Protein AF-A0A498NYY4-F1 (afdb_monomer)

Radius of gyration: 27.21 Å; Cα contacts (8 Å, |Δi|>4): 142; chains: 1; bounding box: 49×80×59 Å

Foldseek 3Di:
DDDPVVVVVPDPPPPPPDDVCNDPVNVVVVVVVVCVVCVVVVVVVVCVVWQLDQDAQPPPRHTFFKAFPPPPPRGTHHQVRCCVVCVVPVPTQMFGQFLRTTDTDDDQWDWDQDPVGIDIDGDPLVSVPRSAPDDDDPDDDPHPPPPDD

Solvent-accessible surface area (backbone atoms only — not comparable to full-atom values): 9383 Å² total; per-residue (Å²): 132,85,55,72,68,59,62,61,67,69,52,80,85,72,71,73,84,78,48,74,77,72,36,70,67,48,47,50,50,53,52,51,53,52,45,61,72,46,42,64,58,51,51,51,52,51,46,67,70,58,54,69,74,84,49,48,8,73,87,79,62,46,72,31,54,35,39,25,86,77,40,75,91,64,32,37,19,22,63,69,56,40,52,66,68,30,70,87,46,77,83,58,68,40,23,27,61,45,80,73,34,74,38,71,59,75,75,54,56,49,75,46,82,53,97,92,44,73,47,79,40,73,48,74,69,66,73,68,64,58,59,58,87,76,80,92,67,93,74,88,78,92,69,76,83,81,87,83,129

pLDDT: mean 74.93, std 19.43, range [31.31, 96.94]

Nearest PDB structures (foldseek):
  4xm5-assembly1_A-2  TM=3.883E-01  e=5.286E+00  Nakaseomyces glabratus
  8ro1-assembly1_q  TM=4.377E-01  e=7.289E+00  Caenorhabditis elegans

Secondary structure (DSSP, 8-state):
---HHHHHHTS--------GGGSHHHHHHHHHHHHHHHHHHHHHHHHHHH----PBPTTT-SBP-EEETTS-S--EE-HHHHHHHHTT-TTS-EEEEETTEEEEPPPSEEEEEETTEEEEEE--SGGGTGGG-SSS----------S--

Structure (mmCIF, N/CA/C/O backbone):
data_AF-A0A498NYY4-F1
#
_entry.id   AF-A0A498NYY4-F1
#
loop_
_atom_site.group_PDB
_atom_site.id
_atom_site.type_symbol
_atom_site.label_atom_id
_atom_site.label_alt_id
_atom_site.label_comp_id
_atom_site.label_asym_id
_atom_site.label_entity_id
_atom_site.label_seq_id
_atom_site.pdbx_PDB_ins_code
_atom_site.Cartn_x
_atom_site.Cartn_y
_atom_site.Cartn_z
_atom_site.occupancy
_atom_site.B_iso_or_equiv
_atom_site.auth_seq_id
_atom_site.auth_comp_id
_atom_site.auth_asym_id
_atom_site.auth_atom_id
_atom_site.pdbx_PDB_model_num
ATOM 1 N N . MET A 1 1 ? 10.957 57.280 25.365 1.00 56.66 1 MET A N 1
ATOM 2 C CA . MET A 1 1 ? 11.142 55.838 25.110 1.00 56.66 1 MET A CA 1
ATOM 3 C C . MET A 1 1 ? 10.705 55.147 26.386 1.00 56.66 1 MET A C 1
ATOM 5 O O . MET A 1 1 ? 11.352 55.342 27.406 1.00 56.66 1 MET A O 1
ATOM 9 N N . GLU A 1 2 ? 9.533 54.525 26.373 1.00 62.97 2 GLU A N 1
ATOM 10 C CA . GLU A 1 2 ? 8.947 53.892 27.560 1.00 62.97 2 GLU A CA 1
ATOM 11 C C . GLU A 1 2 ? 9.796 52.672 27.943 1.00 62.97 2 GLU A C 1
ATOM 13 O O . GLU A 1 2 ? 10.236 51.929 27.058 1.00 62.97 2 GLU A O 1
ATOM 18 N N . ARG A 1 3 ? 10.137 52.507 29.229 1.00 75.88 3 ARG A N 1
ATOM 19 C CA . ARG A 1 3 ? 10.987 51.384 29.641 1.00 75.88 3 ARG A CA 1
ATOM 20 C C . ARG A 1 3 ? 10.140 50.120 29.621 1.00 75.88 3 ARG A C 1
ATOM 22 O O . ARG A 1 3 ? 9.005 50.114 30.080 1.00 75.88 3 ARG A O 1
ATOM 29 N N . LEU A 1 4 ? 10.721 49.027 29.131 1.00 71.50 4 LEU A N 1
ATOM 30 C CA . LEU A 1 4 ? 10.060 47.719 29.036 1.00 71.50 4 LEU A CA 1
ATOM 31 C C . LEU A 1 4 ? 9.440 47.260 30.375 1.00 71.50 4 LEU A C 1
ATOM 33 O O . LEU A 1 4 ? 8.444 46.545 30.389 1.00 71.50 4 LEU A O 1
ATOM 37 N N . SER A 1 5 ? 10.014 47.703 31.498 1.00 77.31 5 SER A N 1
ATOM 38 C CA . SER A 1 5 ? 9.508 47.479 32.856 1.00 77.31 5 SER A CA 1
ATOM 39 C C . SER A 1 5 ? 8.108 48.042 33.087 1.00 77.31 5 SER A C 1
ATOM 41 O O . SER A 1 5 ? 7.304 47.418 33.773 1.00 77.31 5 SER A O 1
ATOM 43 N N . ASP A 1 6 ? 7.813 49.197 32.502 1.00 78.69 6 ASP A N 1
ATOM 44 C CA . ASP A 1 6 ? 6.599 49.962 32.782 1.00 78.69 6 ASP A CA 1
ATOM 45 C C . ASP A 1 6 ? 5.412 49.351 32.019 1.00 78.69 6 ASP A C 1
ATOM 47 O O . ASP A 1 6 ? 4.307 49.232 32.548 1.00 78.69 6 ASP A O 1
ATOM 51 N N . ILE A 1 7 ? 5.684 48.819 30.822 1.00 72.19 7 ILE A N 1
ATOM 52 C CA . ILE A 1 7 ? 4.735 48.041 30.013 1.00 72.19 7 ILE A CA 1
ATOM 53 C C . ILE A 1 7 ? 4.348 46.745 30.737 1.00 72.19 7 ILE A C 1
ATOM 55 O O . ILE A 1 7 ? 3.165 46.413 30.822 1.00 72.19 7 ILE A O 1
ATOM 59 N N . LEU A 1 8 ? 5.325 46.033 31.307 1.00 71.69 8 LEU A N 1
ATOM 60 C CA . LEU A 1 8 ? 5.081 44.782 32.033 1.00 71.69 8 LEU A CA 1
ATOM 61 C C . LEU A 1 8 ? 4.307 45.003 33.341 1.00 71.69 8 LEU A C 1
ATOM 63 O O . LEU A 1 8 ? 3.491 44.163 33.707 1.00 71.69 8 LEU A O 1
ATOM 67 N N . ALA A 1 9 ? 4.518 46.136 34.017 1.00 73.31 9 ALA A N 1
ATOM 68 C CA . ALA A 1 9 ? 3.801 46.495 35.242 1.00 73.31 9 ALA A CA 1
ATOM 69 C C . ALA A 1 9 ? 2.341 46.924 34.995 1.00 73.31 9 ALA A C 1
ATOM 71 O O . ALA A 1 9 ? 1.509 46.806 35.893 1.00 73.31 9 ALA A O 1
ATOM 72 N N . SER A 1 10 ? 2.020 47.406 33.788 1.00 69.75 10 SER A N 1
ATOM 73 C CA . SER A 1 10 ? 0.661 47.819 33.404 1.00 69.75 10 SER A CA 1
ATOM 74 C C . SER A 1 10 ? -0.279 46.647 33.095 1.00 69.75 10 SER A C 1
ATOM 76 O O . SER A 1 10 ? -1.495 46.830 33.012 1.00 69.75 10 SER A O 1
ATOM 78 N N . TYR A 1 11 ? 0.271 45.441 32.917 1.00 69.06 11 TYR A N 1
ATOM 79 C CA . TYR A 1 11 ? -0.513 44.264 32.578 1.00 69.06 11 TYR A CA 1
ATOM 80 C C . TYR A 1 11 ? -1.211 43.738 33.839 1.00 69.06 11 TYR A C 1
ATOM 82 O O . TYR A 1 11 ? -0.529 43.324 34.781 1.00 69.06 11 TYR A O 1
ATOM 90 N N . PRO A 1 12 ? -2.555 43.726 33.904 1.00 64.38 12 PRO A N 1
ATOM 91 C CA . PRO A 1 12 ? -3.237 43.096 35.019 1.00 64.38 12 PRO A CA 1
ATOM 92 C C . PRO A 1 12 ? -2.827 41.623 35.051 1.00 64.38 12 PRO A C 1
ATOM 94 O O . PRO A 1 12 ? -3.017 40.893 34.076 1.00 64.38 12 PRO A O 1
ATOM 97 N N . SER A 1 13 ? -2.246 41.197 36.175 1.00 62.88 13 SER A N 1
ATOM 98 C CA . SER A 1 13 ? -1.958 39.792 36.463 1.00 62.88 13 SER A CA 1
ATOM 99 C C . SER A 1 13 ? -3.279 39.058 36.674 1.00 62.88 13 SER A C 1
ATOM 101 O O . SER A 1 13 ? -3.669 38.734 37.794 1.00 62.88 13 SER A O 1
ATOM 103 N N . VAL A 1 14 ? -4.003 38.826 35.584 1.00 62.47 14 VAL A N 1
ATOM 104 C CA . VAL A 1 14 ? -5.0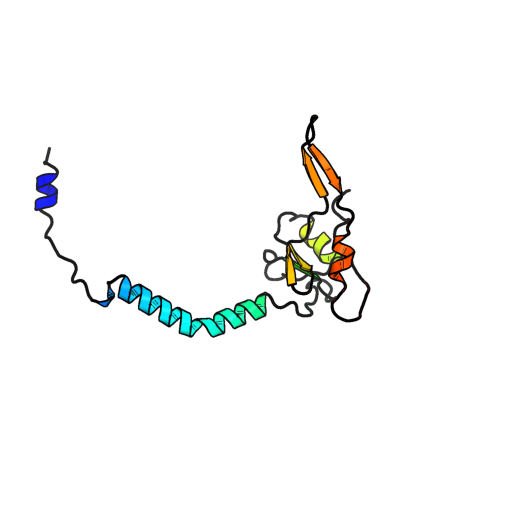73 37.843 35.545 1.00 62.47 14 VAL A CA 1
ATOM 105 C C . VAL A 1 14 ? -4.359 36.502 35.560 1.00 62.47 14 VAL A C 1
ATOM 107 O O . VAL A 1 14 ? -3.982 35.984 34.509 1.00 62.47 14 VAL A O 1
ATOM 110 N N . GLU A 1 15 ? -4.104 35.957 36.752 1.00 62.31 15 GLU A N 1
ATOM 111 C CA . GLU A 1 15 ? -3.775 34.540 36.834 1.00 62.31 15 GLU A CA 1
ATOM 112 C C . GLU A 1 15 ? -4.927 33.793 36.155 1.00 62.31 15 GLU A C 1
ATOM 114 O O . GLU A 1 15 ? -6.080 33.935 36.579 1.00 62.31 15 GLU A O 1
ATOM 119 N N . PRO A 1 16 ? -4.671 33.041 35.070 1.00 61.19 16 PRO A N 1
ATOM 120 C CA . PRO A 1 16 ? -5.721 32.254 34.455 1.00 61.19 16 PRO A CA 1
ATOM 121 C C . PRO A 1 16 ? -6.264 31.330 35.540 1.00 61.19 16 PRO A C 1
ATOM 123 O O . PRO A 1 16 ? -5.471 30.614 36.154 1.00 61.19 16 PRO A O 1
ATOM 126 N N . GLN A 1 17 ? -7.580 31.330 35.789 1.00 60.97 17 GLN A N 1
ATOM 127 C CA . GLN A 1 17 ? -8.209 30.329 36.653 1.00 60.97 17 GLN A CA 1
ATOM 128 C C . GLN A 1 17 ? -7.839 28.942 36.111 1.00 60.97 17 GLN A C 1
ATOM 130 O O . GLN A 1 17 ? -8.448 28.431 35.166 1.00 60.97 17 GLN A O 1
ATOM 135 N N . ARG A 1 18 ? -6.789 28.339 36.676 1.00 60.53 18 ARG A N 1
ATOM 136 C CA . ARG A 1 18 ? -6.311 27.013 36.301 1.00 60.53 18 ARG A CA 1
ATOM 137 C C . ARG A 1 18 ? -7.312 26.008 36.840 1.00 60.53 18 ARG A C 1
ATOM 139 O O . ARG A 1 18 ? -7.217 25.547 37.972 1.00 60.53 18 ARG A O 1
ATOM 146 N N . SER A 1 19 ? -8.304 25.693 36.017 1.00 61.91 19 SER A N 1
ATOM 147 C CA . SER A 1 19 ? -9.162 24.535 36.241 1.00 61.91 19 SER A CA 1
ATOM 148 C C . SER A 1 19 ? -8.282 23.285 36.318 1.00 61.91 19 SER A C 1
ATOM 150 O O . SER A 1 19 ? -7.333 23.160 35.551 1.00 61.91 19 SER A O 1
ATOM 152 N N . SER A 1 20 ? -8.598 22.315 37.177 1.00 61.66 20 SER A N 1
ATOM 153 C CA . SER A 1 20 ? -7.873 21.028 37.216 1.00 61.66 20 SER A CA 1
ATOM 154 C C . SER A 1 20 ? -7.844 20.319 35.850 1.00 61.66 20 SER A C 1
ATOM 156 O O . SER A 1 20 ? -6.934 19.541 35.574 1.00 61.66 20 SER A O 1
ATOM 158 N N . ALA A 1 21 ? -8.792 20.660 34.969 1.00 61.28 21 ALA A N 1
ATOM 159 C CA . ALA A 1 21 ? -8.870 20.227 33.580 1.00 61.28 21 ALA A CA 1
ATOM 160 C C . ALA A 1 21 ? -7.766 20.776 32.645 1.00 61.28 21 ALA A C 1
ATOM 162 O O . ALA A 1 21 ? -7.580 20.240 31.553 1.00 61.28 21 ALA A O 1
ATOM 163 N N . SER A 1 22 ? -7.041 21.830 33.040 1.00 69.19 22 SER A N 1
ATOM 164 C CA . SER A 1 22 ? -5.906 22.388 32.289 1.00 69.19 22 SER A CA 1
ATOM 165 C C . SER A 1 22 ? -4.551 21.867 32.769 1.00 69.19 22 SER A C 1
ATOM 167 O O . SER A 1 22 ? -3.513 22.295 32.261 1.00 69.19 22 SER A O 1
ATOM 169 N N . SER A 1 23 ? -4.532 20.935 33.729 1.00 84.00 23 SER A N 1
ATOM 170 C CA . SER A 1 23 ? -3.287 20.287 34.122 1.00 84.00 23 SER A CA 1
ATOM 171 C C . SER A 1 23 ? -2.839 19.300 33.039 1.00 84.00 23 SER A C 1
ATOM 173 O O . SER A 1 23 ? -3.633 18.547 32.469 1.00 84.00 23 SER A O 1
ATOM 175 N N . TRP A 1 24 ? -1.535 19.283 32.770 1.00 84.38 24 TRP A N 1
ATOM 176 C CA . TRP A 1 24 ? -0.928 18.352 31.819 1.00 84.38 24 TRP A CA 1
ATOM 177 C C . TRP A 1 24 ? -1.186 16.885 32.193 1.00 84.38 24 TRP A C 1
ATOM 179 O O . TRP A 1 24 ? -1.425 16.050 31.322 1.00 84.38 24 TRP A O 1
ATOM 189 N N . SER A 1 25 ? -1.197 16.569 33.493 1.00 87.94 25 SER A N 1
ATOM 190 C CA . SER A 1 25 ? -1.493 15.221 33.984 1.00 87.94 25 SER A CA 1
ATOM 191 C C . SER A 1 25 ? -2.939 14.813 33.706 1.00 87.94 25 SER A C 1
ATOM 193 O O . SER A 1 25 ? -3.181 13.690 33.268 1.00 87.94 25 SER A O 1
ATOM 195 N N . PHE A 1 26 ? -3.898 15.728 33.875 1.00 87.62 26 PHE A N 1
ATOM 196 C CA . PHE A 1 26 ? -5.296 15.476 33.534 1.00 87.62 26 PHE A CA 1
ATOM 197 C C . PHE A 1 26 ? -5.484 15.269 32.026 1.00 87.62 26 PHE A C 1
ATOM 199 O O . PHE A 1 26 ? -6.196 14.357 31.605 1.00 87.62 26 PHE A O 1
ATOM 206 N N . GLN A 1 27 ? -4.811 16.073 31.197 1.00 89.00 27 GLN A N 1
ATOM 207 C CA . GLN A 1 27 ? -4.850 15.924 29.740 1.00 89.00 27 GLN A CA 1
ATOM 208 C C . GLN A 1 27 ? -4.244 14.594 29.275 1.00 89.00 27 GLN A C 1
ATOM 210 O O . GLN A 1 27 ? -4.851 13.918 28.444 1.00 89.00 27 GLN A O 1
ATOM 215 N N . GLN A 1 28 ? -3.101 14.183 29.835 1.00 92.75 28 GLN A N 1
ATOM 216 C CA . GLN A 1 28 ? -2.498 12.877 29.553 1.00 92.75 28 GLN A CA 1
ATOM 217 C C . GLN A 1 28 ? -3.415 11.721 29.951 1.00 92.75 28 GLN A C 1
ATOM 219 O O . GLN A 1 28 ? -3.599 10.794 29.164 1.00 92.75 28 GLN A O 1
ATOM 224 N N . GLN A 1 29 ? -4.023 11.785 31.139 1.00 92.81 29 GLN A N 1
ATOM 225 C CA . GLN A 1 29 ? -4.948 10.752 31.598 1.00 92.81 29 GLN A CA 1
ATOM 226 C C . GLN A 1 29 ? -6.143 10.633 30.644 1.00 92.81 29 GLN A C 1
ATOM 228 O O . GLN A 1 29 ? -6.436 9.550 30.144 1.00 92.81 29 GLN A O 1
ATOM 233 N N . LYS A 1 30 ? -6.759 11.766 30.289 1.00 93.81 30 LYS A N 1
ATOM 234 C CA . LYS A 1 30 ? -7.877 11.808 29.340 1.00 93.81 30 LYS A CA 1
ATOM 235 C C . LYS A 1 30 ? -7.484 11.301 27.949 1.00 93.81 30 LYS A C 1
ATOM 237 O O . LYS A 1 30 ? -8.274 10.615 27.307 1.00 93.81 30 LYS A O 1
ATOM 242 N N . ALA A 1 31 ? -6.285 11.626 27.468 1.00 92.31 31 ALA A N 1
ATOM 243 C CA . ALA A 1 31 ? -5.775 11.110 26.200 1.00 92.31 31 ALA A CA 1
ATOM 244 C C . ALA A 1 31 ? -5.562 9.587 26.253 1.00 92.31 31 ALA A C 1
ATOM 246 O O . ALA A 1 31 ? -5.955 8.888 25.322 1.00 92.31 31 ALA A O 1
ATOM 247 N N . SER A 1 32 ? -5.010 9.074 27.357 1.00 95.06 32 SER A N 1
ATOM 248 C CA . SER A 1 32 ? -4.820 7.640 27.594 1.00 95.06 32 SER A CA 1
ATOM 249 C C . SER A 1 32 ? -6.149 6.888 27.615 1.00 95.06 32 SER A C 1
ATOM 251 O O . SER A 1 32 ? -6.286 5.862 26.951 1.00 95.06 32 SER A O 1
ATOM 253 N N . ASP A 1 33 ? -7.155 7.416 28.311 1.00 96.81 33 ASP A N 1
ATOM 254 C CA . ASP A 1 33 ? -8.464 6.768 28.411 1.00 96.81 33 ASP A CA 1
ATOM 255 C C . ASP A 1 33 ? -9.196 6.764 27.064 1.00 96.81 33 ASP A C 1
ATOM 257 O O . ASP A 1 33 ? -9.646 5.709 26.617 1.00 96.81 33 ASP A O 1
ATOM 261 N N . ARG A 1 34 ? -9.172 7.883 26.327 1.00 96.00 34 ARG A N 1
ATOM 262 C CA . ARG A 1 34 ? -9.692 7.933 24.948 1.00 96.00 34 ARG A CA 1
ATOM 263 C C . ARG A 1 34 ? -8.965 6.974 24.009 1.00 96.00 34 ARG A C 1
ATOM 265 O O . ARG A 1 34 ? -9.592 6.359 23.150 1.00 96.00 34 ARG A O 1
ATOM 272 N N . TRP A 1 35 ? -7.645 6.846 24.147 1.00 95.19 35 TRP A N 1
ATOM 273 C CA . TRP A 1 35 ? -6.882 5.885 23.359 1.00 95.19 35 TRP A CA 1
ATOM 274 C C . TRP A 1 35 ? -7.296 4.451 23.692 1.00 95.19 35 TRP A C 1
ATOM 276 O O . TRP A 1 35 ? -7.522 3.678 22.769 1.00 95.19 35 TRP A O 1
ATOM 286 N N . LYS A 1 36 ? -7.467 4.093 24.973 1.00 96.69 36 LYS A N 1
ATOM 287 C CA . LYS A 1 36 ? -7.938 2.755 25.380 1.00 96.69 36 LYS A CA 1
ATOM 288 C C . LYS A 1 36 ? -9.315 2.434 24.801 1.00 96.69 36 LYS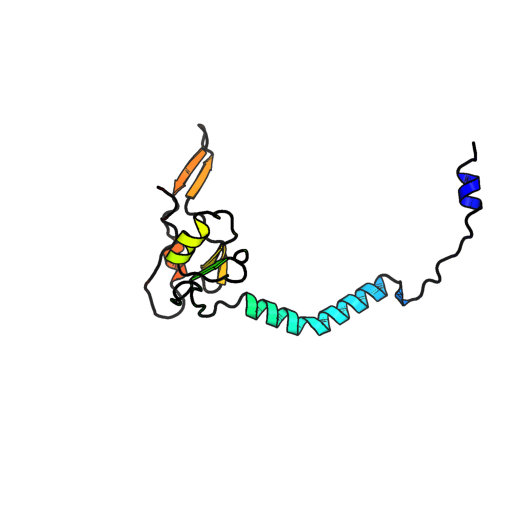 A C 1
ATOM 290 O O . LYS A 1 36 ? -9.495 1.336 24.280 1.00 96.69 36 LYS A O 1
ATOM 295 N N . GLU A 1 37 ? -10.249 3.382 24.859 1.00 96.94 37 GLU A N 1
ATOM 296 C CA . GLU A 1 37 ? -11.595 3.243 24.287 1.00 96.94 37 GLU A CA 1
ATOM 297 C C . GLU A 1 37 ? -11.539 3.001 22.773 1.00 96.94 37 GLU A C 1
ATOM 299 O O . GLU A 1 37 ? -12.171 2.077 22.259 1.00 96.94 37 GLU A O 1
ATOM 304 N N . ALA A 1 38 ? -10.730 3.785 22.056 1.00 96.38 38 ALA A N 1
ATOM 305 C CA . ALA A 1 38 ? -10.632 3.706 20.603 1.00 96.38 38 ALA A CA 1
ATOM 306 C C . ALA A 1 38 ? -9.691 2.594 20.102 1.00 96.38 38 ALA A C 1
ATOM 308 O O . ALA A 1 38 ? -9.720 2.257 18.915 1.00 96.38 38 ALA A O 1
ATOM 309 N N . ARG A 1 39 ? -8.852 2.018 20.976 1.00 95.62 39 ARG A N 1
ATOM 310 C CA . ARG A 1 39 ? -7.771 1.084 20.619 1.00 95.62 39 ARG A CA 1
ATOM 311 C C . ARG A 1 39 ? -8.272 -0.101 19.812 1.00 95.62 39 ARG A C 1
ATOM 313 O O . ARG A 1 39 ? -7.640 -0.482 18.832 1.00 95.62 39 ARG A O 1
ATOM 320 N N . ARG A 1 40 ? -9.397 -0.688 20.226 1.00 95.62 40 ARG A N 1
ATOM 321 C CA . ARG A 1 40 ? -9.984 -1.854 19.554 1.00 95.62 40 ARG A CA 1
ATOM 322 C C . ARG A 1 40 ? -10.316 -1.537 18.101 1.00 95.62 40 ARG A C 1
ATOM 324 O O . ARG A 1 40 ? -10.011 -2.331 17.219 1.00 95.62 40 ARG A O 1
ATOM 331 N N . ASP A 1 41 ? -10.946 -0.395 17.862 1.00 96.19 41 ASP A N 1
ATOM 332 C CA . ASP A 1 41 ? -11.415 -0.034 16.529 1.00 96.19 41 ASP A CA 1
ATOM 333 C C . ASP 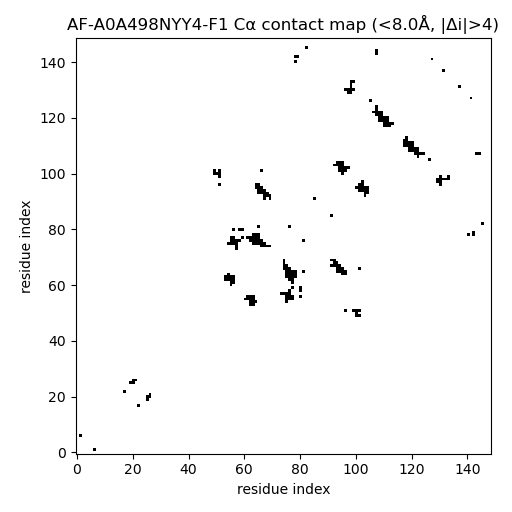A 1 41 ? -10.245 0.427 15.650 1.00 96.19 41 ASP A C 1
ATOM 335 O O . ASP A 1 41 ? -10.167 0.018 14.497 1.00 96.19 41 ASP A O 1
ATOM 339 N N . HIS A 1 42 ? -9.253 1.124 16.219 1.00 94.38 42 HIS A N 1
ATOM 340 C CA . HIS A 1 42 ? -7.987 1.401 15.527 1.00 94.38 42 HIS A CA 1
ATOM 341 C C . HIS A 1 42 ? -7.281 0.113 15.100 1.00 94.38 42 HIS A C 1
ATOM 343 O O . HIS A 1 42 ? -6.853 0.005 13.956 1.00 94.38 42 HIS A O 1
ATOM 349 N N . LEU A 1 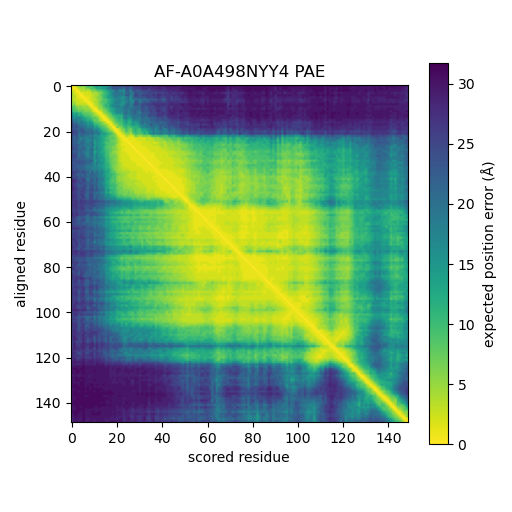43 ? -7.194 -0.881 15.989 1.00 93.19 43 LEU A N 1
ATOM 350 C CA . LEU A 1 43 ? -6.576 -2.164 15.668 1.00 93.19 43 LEU A CA 1
ATOM 351 C C . LEU A 1 43 ? -7.336 -2.893 14.555 1.00 93.19 43 LEU A C 1
ATOM 353 O O . LEU A 1 43 ? -6.711 -3.421 13.644 1.00 93.19 43 LEU A O 1
ATOM 357 N N . LYS A 1 44 ? -8.673 -2.888 14.590 1.00 90.38 44 LYS A N 1
ATOM 358 C CA . LYS A 1 44 ? -9.492 -3.461 13.512 1.00 90.38 44 LYS A CA 1
ATOM 359 C C . LYS A 1 44 ? -9.245 -2.766 12.176 1.00 90.38 44 LYS A C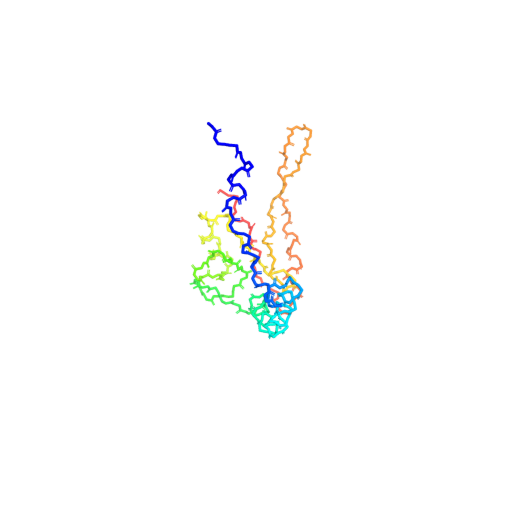 1
ATOM 361 O O . LYS A 1 44 ? -9.091 -3.457 11.178 1.00 90.38 44 LYS A O 1
ATOM 366 N N . CYS A 1 45 ? -9.184 -1.435 12.157 1.00 88.94 45 CYS A N 1
ATOM 367 C CA . CYS A 1 45 ? -8.894 -0.677 10.942 1.00 88.94 45 CYS A CA 1
ATOM 368 C C . CYS A 1 45 ? -7.484 -0.964 10.415 1.00 88.94 45 CYS A C 1
ATOM 370 O O . CYS A 1 45 ? -7.320 -1.160 9.217 1.00 88.94 45 CYS A O 1
ATOM 372 N N . LEU A 1 46 ? -6.484 -1.039 11.300 1.00 87.25 46 LEU A N 1
ATOM 373 C CA . LEU A 1 46 ? -5.114 -1.401 10.927 1.00 87.25 46 LEU A CA 1
ATOM 374 C C . LEU A 1 46 ? -5.056 -2.807 10.328 1.00 87.25 46 LEU A C 1
ATOM 376 O O . LEU A 1 46 ? -4.485 -2.984 9.262 1.00 87.25 46 LEU A O 1
ATOM 380 N N . ILE A 1 47 ? -5.701 -3.790 10.962 1.00 84.94 47 ILE A N 1
ATOM 381 C CA . ILE A 1 47 ? -5.770 -5.153 10.424 1.00 84.94 47 ILE A CA 1
ATOM 382 C C . ILE A 1 47 ? -6.499 -5.159 9.081 1.00 84.94 47 ILE A C 1
ATOM 384 O O . ILE A 1 47 ? -6.007 -5.763 8.144 1.00 84.94 47 ILE A O 1
ATOM 388 N N . ALA A 1 48 ? -7.644 -4.487 8.951 1.00 81.88 48 ALA A N 1
ATOM 389 C CA . ALA A 1 48 ? -8.389 -4.450 7.693 1.00 81.88 48 ALA A CA 1
ATOM 390 C C . ALA A 1 48 ? -7.589 -3.802 6.553 1.00 81.88 48 ALA A C 1
ATOM 392 O O . ALA A 1 48 ? -7.721 -4.222 5.407 1.00 81.88 48 ALA A O 1
ATOM 393 N N . LYS A 1 49 ? -6.760 -2.802 6.872 1.00 79.19 49 LYS A N 1
ATOM 394 C CA . LYS A 1 49 ? -5.873 -2.144 5.913 1.00 79.19 49 LYS A CA 1
ATOM 395 C C . LYS A 1 49 ? -4.691 -3.034 5.519 1.00 79.19 49 LYS A C 1
ATOM 397 O O . LYS A 1 49 ? -4.382 -3.125 4.338 1.00 79.19 49 LYS A O 1
ATOM 402 N N . GLU A 1 50 ? -4.031 -3.665 6.490 1.00 81.06 50 GLU A N 1
ATOM 403 C CA . GLU A 1 50 ? -2.788 -4.419 6.265 1.00 81.06 50 GLU A CA 1
ATOM 404 C C . GLU A 1 50 ? -2.993 -5.909 5.967 1.00 81.06 50 GLU A C 1
ATOM 406 O O . GLU A 1 50 ? -2.058 -6.586 5.547 1.00 81.06 50 GLU A O 1
ATOM 411 N N . ALA A 1 51 ? -4.198 -6.445 6.165 1.00 79.00 51 ALA A N 1
ATOM 412 C CA . ALA A 1 51 ? -4.485 -7.841 5.879 1.00 79.00 51 ALA A CA 1
ATOM 413 C C . ALA A 1 51 ? -4.340 -8.125 4.381 1.00 79.00 51 ALA A C 1
ATOM 415 O O . ALA A 1 51 ? -5.086 -7.607 3.545 1.00 79.00 51 ALA A O 1
ATOM 416 N N . VAL A 1 52 ? -3.416 -9.025 4.055 1.00 73.94 52 VAL A N 1
ATOM 417 C CA . VAL A 1 52 ? -3.264 -9.570 2.710 1.00 73.94 52 VAL A CA 1
ATOM 418 C C . VAL A 1 52 ? -4.425 -10.528 2.443 1.00 73.94 52 VAL A C 1
ATOM 420 O O . VAL A 1 52 ? -4.397 -11.706 2.793 1.00 73.94 52 VAL A O 1
ATOM 423 N N . GLY A 1 53 ? -5.505 -9.989 1.881 1.00 79.25 53 GLY A N 1
ATOM 424 C CA . GLY A 1 53 ? -6.648 -10.772 1.425 1.00 79.25 53 GLY A CA 1
ATOM 425 C C . GLY A 1 53 ? -6.398 -11.429 0.065 1.00 79.25 53 GLY A C 1
ATOM 426 O O . GLY A 1 53 ? -5.291 -11.823 -0.301 1.00 79.25 53 GLY A O 1
ATOM 427 N N . HIS A 1 54 ? -7.455 -11.510 -0.737 1.00 81.44 54 HIS A N 1
ATOM 428 C CA . HIS A 1 54 ? -7.368 -11.874 -2.152 1.00 81.44 54 HIS A CA 1
ATOM 429 C C . HIS A 1 54 ? -7.898 -10.719 -3.002 1.00 81.44 54 HIS A C 1
ATOM 431 O O . HIS A 1 54 ? -8.963 -10.855 -3.609 1.00 81.44 54 HIS A O 1
ATOM 437 N N . PRO A 1 55 ? -7.222 -9.553 -2.980 1.00 86.31 55 PRO A N 1
ATOM 438 C CA . PRO A 1 55 ? -7.685 -8.404 -3.734 1.00 86.31 55 PRO A CA 1
ATOM 439 C C . PRO A 1 55 ? -7.700 -8.736 -5.226 1.00 86.31 55 PRO A C 1
ATOM 441 O O . PRO A 1 55 ? -6.856 -9.483 -5.727 1.00 86.31 55 PRO A O 1
ATOM 444 N N . LEU A 1 56 ? -8.669 -8.167 -5.933 1.00 90.62 56 LEU A N 1
ATOM 445 C CA . LEU A 1 56 ? -8.706 -8.194 -7.386 1.00 90.62 56 LEU A CA 1
ATOM 446 C C . LEU A 1 56 ? -8.071 -6.913 -7.916 1.00 90.62 56 LEU A C 1
ATOM 448 O O . LEU A 1 56 ? -8.146 -5.852 -7.295 1.00 90.62 56 LEU A O 1
ATOM 452 N N . CYS A 1 57 ? -7.434 -7.022 -9.070 1.00 92.69 57 CYS A N 1
ATOM 453 C CA . CYS A 1 57 ? -6.911 -5.897 -9.804 1.00 92.69 57 CYS A CA 1
ATOM 454 C C . CYS A 1 57 ? -8.071 -5.005 -10.217 1.00 92.69 57 CYS A C 1
ATOM 456 O O . CYS A 1 57 ? -9.035 -5.473 -10.819 1.00 92.69 57 CYS A O 1
ATOM 458 N N . TRP A 1 58 ? -7.946 -3.709 -9.959 1.00 93.56 58 TRP A N 1
ATOM 459 C CA . TRP A 1 58 ? -8.996 -2.766 -10.316 1.00 93.56 58 TRP A CA 1
ATOM 460 C C . TRP A 1 58 ? -9.245 -2.659 -11.831 1.00 93.56 58 TRP A C 1
ATOM 462 O O . TRP A 1 58 ? -10.343 -2.329 -12.261 1.00 93.56 58 TRP A O 1
ATOM 472 N N . LEU A 1 59 ? -8.230 -2.928 -12.657 1.00 93.69 59 LEU A N 1
ATOM 473 C CA . LEU A 1 59 ? -8.323 -2.744 -14.108 1.00 93.69 59 LEU A CA 1
ATOM 474 C C . LEU A 1 59 ? -8.821 -3.990 -14.847 1.00 93.69 59 LEU A C 1
ATOM 476 O O . LEU A 1 59 ? -9.629 -3.865 -15.763 1.00 93.69 59 LEU A O 1
ATOM 480 N N . CYS A 1 60 ? -8.330 -5.178 -14.482 1.00 94.62 60 CYS A N 1
ATOM 481 C CA . CYS A 1 60 ? -8.649 -6.422 -15.192 1.00 94.62 60 CYS A CA 1
ATOM 482 C C . CYS A 1 60 ? -9.414 -7.452 -14.352 1.00 94.62 60 CYS A C 1
ATOM 484 O O . CYS A 1 60 ? -9.801 -8.484 -14.886 1.00 94.62 60 CYS A O 1
ATOM 486 N N . HIS A 1 61 ? -9.629 -7.191 -13.060 1.00 94.50 61 HIS A N 1
ATOM 487 C CA . HIS A 1 61 ? -10.281 -8.091 -12.101 1.00 94.50 61 HIS A CA 1
ATOM 488 C C . HIS A 1 61 ? -9.602 -9.452 -11.872 1.00 94.50 61 HIS A C 1
ATOM 490 O O . HIS A 1 61 ? -10.134 -10.272 -11.129 1.00 94.50 61 HIS A O 1
ATOM 496 N N . GLU A 1 62 ? -8.407 -9.676 -12.420 1.00 91.31 62 GLU A N 1
ATOM 497 C CA . GLU A 1 62 ? -7.540 -10.793 -12.030 1.00 91.31 62 GLU A CA 1
ATOM 498 C C . GLU A 1 62 ? -6.951 -10.580 -10.633 1.00 91.31 62 GLU A C 1
ATOM 500 O O . GLU A 1 62 ? -7.008 -9.483 -10.086 1.00 91.31 62 GLU A O 1
ATOM 505 N N . ARG A 1 63 ? -6.343 -11.608 -10.035 1.00 86.62 63 ARG A N 1
ATOM 506 C CA . ARG A 1 63 ? -5.711 -11.488 -8.709 1.00 86.62 63 ARG A CA 1
ATOM 507 C C . ARG A 1 63 ? -4.682 -10.345 -8.673 1.00 86.62 63 ARG A C 1
ATOM 509 O O . ARG A 1 63 ? -3.744 -10.313 -9.470 1.00 86.62 63 ARG A O 1
ATOM 516 N N . ALA A 1 64 ? -4.835 -9.432 -7.716 1.00 88.88 64 ALA A N 1
ATOM 517 C CA . ALA A 1 64 ? -3.862 -8.384 -7.442 1.00 88.88 64 ALA A CA 1
ATOM 518 C C . ALA A 1 64 ? -2.756 -8.891 -6.512 1.00 88.88 64 ALA A C 1
ATOM 520 O O . ALA A 1 64 ? -3.002 -9.651 -5.575 1.00 88.88 64 ALA A O 1
ATOM 521 N N . VAL A 1 65 ? -1.539 -8.436 -6.788 1.00 86.31 65 VAL A N 1
ATOM 522 C CA . VAL A 1 65 ? -0.325 -8.761 -6.021 1.00 86.31 65 VAL A CA 1
ATOM 523 C C . VAL A 1 65 ? 0.498 -7.515 -5.683 1.00 86.31 65 VAL A C 1
ATOM 525 O O . VAL A 1 65 ? 1.431 -7.608 -4.891 1.00 86.31 65 VAL A O 1
ATOM 528 N N . ILE A 1 66 ? 0.129 -6.360 -6.251 1.00 89.38 66 ILE A N 1
ATOM 529 C CA . ILE A 1 66 ? 0.692 -5.046 -5.944 1.00 89.38 66 ILE A CA 1
ATOM 530 C C . ILE A 1 66 ? -0.392 -4.172 -5.311 1.00 89.38 66 ILE A C 1
ATOM 532 O O . ILE A 1 66 ? -1.515 -4.102 -5.820 1.00 89.38 66 ILE A O 1
ATOM 536 N N . ARG A 1 67 ? -0.033 -3.479 -4.232 1.00 91.50 67 ARG A N 1
ATOM 537 C CA . ARG A 1 67 ? -0.798 -2.392 -3.619 1.00 91.50 67 ARG A CA 1
ATOM 538 C C . ARG A 1 67 ? -0.018 -1.090 -3.781 1.00 91.50 67 ARG A C 1
ATOM 540 O O . ARG A 1 67 ? 1.187 -1.060 -3.570 1.00 91.50 67 ARG A O 1
ATOM 547 N N . CYS A 1 68 ? -0.684 -0.005 -4.144 1.00 92.00 68 CYS A N 1
ATOM 548 C CA . CYS A 1 68 ? -0.099 1.327 -4.205 1.00 92.00 68 CYS A CA 1
ATOM 549 C C . CYS A 1 68 ? -1.004 2.303 -3.456 1.00 92.00 68 CYS A C 1
ATOM 551 O O . CYS A 1 68 ? -2.038 2.718 -3.976 1.00 92.00 68 CYS A O 1
ATOM 553 N N . THR A 1 69 ? -0.589 2.704 -2.255 1.00 88.50 69 THR A N 1
ATOM 554 C CA . THR A 1 69 ? -1.391 3.556 -1.352 1.00 88.50 69 THR A CA 1
ATOM 555 C C . THR A 1 69 ? -1.557 5.000 -1.843 1.00 88.50 69 THR A C 1
ATOM 557 O O . THR A 1 69 ? -2.364 5.755 -1.305 1.00 88.50 69 THR A O 1
ATOM 560 N N . GLU A 1 70 ? -0.819 5.385 -2.886 1.00 92.69 70 GLU A N 1
ATOM 561 C CA . GLU A 1 70 ? -0.928 6.689 -3.553 1.00 92.69 70 GLU A CA 1
ATOM 562 C C . GLU A 1 70 ? -1.859 6.664 -4.774 1.00 92.69 70 GLU A C 1
ATOM 564 O O . GLU A 1 70 ? -2.276 7.713 -5.269 1.00 92.69 70 GLU A O 1
ATOM 569 N N . CYS A 1 71 ? -2.223 5.474 -5.262 1.00 91.06 71 CYS A N 1
ATOM 570 C CA . CYS A 1 71 ? -3.185 5.321 -6.346 1.00 91.06 71 CYS A CA 1
ATOM 571 C C . CYS A 1 71 ? -4.585 5.242 -5.743 1.00 91.06 71 CYS A C 1
ATOM 573 O O . CYS A 1 71 ? -5.118 4.167 -5.521 1.00 91.06 71 CYS A O 1
ATOM 575 N N . LEU A 1 72 ? -5.167 6.402 -5.444 1.00 89.00 72 LEU A N 1
ATOM 576 C CA . LEU A 1 72 ? -6.518 6.493 -4.898 1.00 89.00 72 LEU A CA 1
ATOM 577 C C . LEU A 1 72 ? -7.554 6.802 -5.991 1.00 89.00 72 LEU A C 1
ATOM 579 O O . LEU A 1 72 ? -7.283 7.663 -6.834 1.00 89.00 72 LEU A O 1
ATOM 583 N N . PRO A 1 73 ? -8.760 6.199 -5.928 1.00 86.69 73 PRO A N 1
ATOM 584 C CA . PRO A 1 73 ? -9.179 5.125 -5.010 1.00 86.69 73 PRO A CA 1
ATOM 585 C C . PRO A 1 73 ? -8.702 3.715 -5.426 1.00 86.69 73 PRO A C 1
ATOM 587 O O . PRO A 1 73 ? -8.942 2.746 -4.708 1.00 86.69 73 PRO A O 1
ATOM 590 N N . GLU A 1 74 ? -8.060 3.579 -6.588 1.00 87.00 74 GLU A N 1
ATOM 591 C CA . GLU A 1 74 ? -7.650 2.296 -7.171 1.00 87.00 74 GLU A CA 1
ATOM 592 C C . GLU A 1 74 ? -6.301 1.778 -6.653 1.00 87.00 74 GLU A C 1
ATOM 594 O O . GLU A 1 74 ? -5.282 1.885 -7.332 1.00 87.00 74 GLU A O 1
ATOM 599 N N . GLU A 1 75 ? -6.279 1.182 -5.464 1.00 90.50 75 GLU A N 1
ATOM 600 C CA . GLU A 1 75 ? -5.004 0.841 -4.814 1.00 90.50 75 GLU A CA 1
ATOM 601 C C . GLU A 1 75 ? -4.397 -0.505 -5.258 1.00 90.50 75 GLU A C 1
ATOM 603 O O . GLU A 1 75 ? -3.205 -0.721 -5.057 1.00 90.50 75 GLU A O 1
ATOM 608 N N . CYS A 1 76 ? -5.170 -1.424 -5.854 1.00 91.88 76 CYS A N 1
ATOM 609 C CA . CYS A 1 76 ? -4.752 -2.818 -6.080 1.00 91.88 76 CYS A CA 1
ATOM 610 C C . CYS A 1 76 ? -4.594 -3.183 -7.566 1.00 91.88 76 CYS A C 1
ATOM 612 O O . CYS A 1 76 ? -5.530 -3.052 -8.364 1.00 91.88 76 CYS A O 1
ATOM 614 N N . PHE A 1 77 ? -3.439 -3.751 -7.927 1.00 90.81 77 PHE A N 1
ATOM 615 C CA . PHE A 1 77 ? -3.094 -4.108 -9.304 1.00 90.81 77 PHE A CA 1
ATOM 616 C C . PHE A 1 77 ? -2.504 -5.519 -9.429 1.00 90.81 77 PHE A C 1
ATOM 618 O O . PHE A 1 77 ? -1.789 -6.011 -8.550 1.00 90.81 77 PHE A O 1
ATOM 625 N N . CYS A 1 78 ? -2.785 -6.181 -10.554 1.00 88.75 78 CYS A N 1
ATOM 626 C CA . CYS A 1 78 ? -1.950 -7.284 -11.018 1.00 88.75 78 CYS A CA 1
ATOM 627 C C . CYS A 1 78 ? -0.637 -6.719 -11.587 1.00 88.75 78 CYS A C 1
ATOM 629 O O . CYS A 1 78 ? -0.511 -5.514 -11.807 1.00 88.75 78 CYS A O 1
ATOM 631 N N . GLY A 1 79 ? 0.333 -7.586 -11.867 1.00 84.06 79 GLY A N 1
ATOM 632 C CA . GLY A 1 79 ? 1.649 -7.161 -12.340 1.00 84.06 79 GLY A CA 1
ATOM 633 C C . GLY A 1 79 ? 1.674 -6.352 -13.627 1.00 84.06 79 GLY A C 1
ATOM 634 O O . GLY A 1 79 ? 2.367 -5.344 -13.715 1.00 84.06 79 GLY A O 1
ATOM 635 N N . GLU A 1 80 ? 0.905 -6.768 -14.627 1.00 86.81 80 GLU A N 1
ATOM 636 C CA . GLU A 1 80 ? 0.874 -6.077 -15.920 1.00 86.81 80 GLU A CA 1
ATOM 637 C C . GLU A 1 80 ? 0.198 -4.707 -15.802 1.00 86.81 80 GLU A C 1
ATOM 639 O O . GLU A 1 80 ? 0.689 -3.695 -16.314 1.00 86.81 80 GLU A O 1
ATOM 644 N N . CYS A 1 81 ? -0.915 -4.662 -15.068 1.00 91.00 81 CYS A N 1
ATOM 645 C CA . CYS A 1 81 ? -1.642 -3.434 -14.792 1.00 91.00 81 CYS A CA 1
ATOM 646 C C . CYS A 1 81 ? -0.823 -2.454 -13.942 1.00 91.00 81 CYS A C 1
ATOM 648 O O . CYS A 1 81 ? -0.890 -1.254 -14.206 1.00 91.00 81 CYS A O 1
ATOM 650 N N . ASP A 1 82 ? -0.026 -2.943 -12.984 1.00 90.00 82 ASP A N 1
ATOM 651 C CA . ASP A 1 82 ? 0.910 -2.129 -12.201 1.00 90.00 82 ASP A CA 1
ATOM 652 C C . ASP A 1 82 ? 1.908 -1.402 -13.107 1.00 90.00 82 ASP A C 1
ATOM 654 O O . ASP A 1 82 ? 2.005 -0.175 -13.065 1.00 90.00 82 ASP A O 1
ATOM 658 N N . VAL A 1 83 ? 2.603 -2.145 -13.974 1.00 87.00 83 VAL A N 1
ATOM 659 C CA . VAL A 1 83 ? 3.614 -1.580 -14.880 1.00 87.00 83 VAL A CA 1
ATOM 660 C C . VAL A 1 83 ? 2.992 -0.516 -15.780 1.00 87.00 83 VAL A C 1
ATOM 662 O O . VAL A 1 83 ? 3.537 0.580 -15.917 1.00 87.00 83 VAL A O 1
ATOM 665 N N . SER A 1 84 ? 1.822 -0.807 -16.356 1.00 89.50 84 SER A N 1
ATOM 666 C CA . SER A 1 84 ? 1.093 0.143 -17.200 1.00 89.50 84 SER A CA 1
ATOM 667 C C . SER A 1 84 ? 0.709 1.417 -16.434 1.00 89.50 84 SER A C 1
ATOM 669 O O . SER A 1 84 ? 0.958 2.531 -16.906 1.00 89.50 84 SER A O 1
ATOM 671 N N . ARG A 1 85 ? 0.161 1.267 -15.219 1.00 88.88 85 ARG A N 1
ATOM 672 C CA . ARG A 1 85 ? -0.304 2.379 -14.377 1.00 88.88 85 ARG A CA 1
ATOM 673 C C . ARG A 1 85 ? 0.847 3.252 -13.882 1.00 88.88 85 ARG A C 1
ATOM 675 O O . ARG A 1 85 ? 0.718 4.478 -13.890 1.00 88.88 85 ARG A O 1
ATOM 682 N N . HIS A 1 86 ? 1.962 2.640 -13.488 1.00 88.38 86 HIS A N 1
ATOM 683 C CA . HIS A 1 86 ? 3.092 3.311 -12.846 1.00 88.38 86 HIS A CA 1
ATOM 684 C C . HIS A 1 86 ? 4.228 3.678 -13.802 1.00 88.38 86 HIS A C 1
ATOM 686 O O . HIS A 1 86 ? 5.177 4.337 -13.386 1.00 88.38 86 HIS A O 1
ATOM 692 N N . LYS A 1 87 ? 4.125 3.374 -15.105 1.00 84.94 87 LYS A N 1
ATOM 693 C CA . LYS A 1 87 ? 5.106 3.823 -16.114 1.00 84.94 87 LYS A CA 1
ATOM 694 C C . LYS A 1 87 ? 5.353 5.336 -16.082 1.00 84.94 87 LYS A C 1
ATOM 696 O O . LYS A 1 87 ? 6.472 5.785 -16.299 1.00 84.94 87 LYS A O 1
ATOM 701 N N . LYS A 1 88 ? 4.310 6.128 -15.811 1.00 81.31 88 LYS A N 1
ATOM 702 C CA . LYS A 1 88 ? 4.390 7.599 -15.708 1.00 81.31 88 LYS A CA 1
ATOM 703 C C . LYS A 1 88 ? 4.561 8.105 -14.272 1.00 81.31 88 LYS A C 1
ATOM 705 O O . LYS A 1 88 ? 4.737 9.301 -14.075 1.00 81.31 88 LYS A O 1
ATOM 710 N N . GLN A 1 89 ? 4.466 7.216 -13.286 1.00 83.38 89 GLN A N 1
ATOM 711 C CA . GLN A 1 89 ? 4.482 7.526 -11.855 1.00 83.38 89 GLN A CA 1
ATOM 712 C C . GLN A 1 89 ? 5.382 6.518 -11.108 1.00 83.38 89 GLN A C 1
ATOM 714 O O . GLN A 1 89 ? 4.908 5.812 -10.220 1.00 83.38 89 GLN A O 1
ATOM 719 N N . PRO A 1 90 ? 6.679 6.405 -11.469 1.00 80.81 90 PRO A N 1
ATOM 720 C CA . PRO A 1 90 ? 7.560 5.361 -10.936 1.00 80.81 90 PRO A CA 1
ATOM 721 C C . PRO A 1 90 ? 7.937 5.561 -9.460 1.00 80.81 90 PRO A C 1
ATOM 723 O O . PRO A 1 90 ? 8.441 4.634 -8.836 1.00 80.81 90 PRO A O 1
ATOM 726 N N . LEU A 1 91 ? 7.710 6.762 -8.917 1.00 82.81 91 LEU A N 1
ATOM 727 C CA . LEU A 1 91 ? 8.066 7.138 -7.545 1.00 82.81 91 LEU A CA 1
ATOM 728 C C . LEU A 1 91 ? 6.970 6.839 -6.518 1.00 82.81 91 LEU A C 1
ATOM 730 O O . LEU A 1 91 ? 7.159 7.136 -5.343 1.00 82.81 91 LEU A O 1
ATOM 734 N N . HIS A 1 92 ? 5.833 6.289 -6.944 1.00 88.44 92 HIS A N 1
ATOM 735 C CA . HIS A 1 92 ? 4.811 5.871 -5.997 1.00 88.44 92 HIS A CA 1
ATOM 736 C C . HIS A 1 92 ? 5.323 4.738 -5.099 1.00 88.44 92 HIS A C 1
ATOM 738 O O . HIS A 1 92 ? 6.017 3.819 -5.547 1.00 88.44 92 HIS A O 1
ATOM 744 N N . ASN A 1 93 ? 4.914 4.784 -3.836 1.00 87.06 93 ASN A N 1
ATOM 745 C CA . ASN A 1 93 ? 5.167 3.781 -2.818 1.00 87.06 93 ASN A CA 1
ATOM 746 C C . ASN A 1 93 ? 4.297 2.556 -3.094 1.00 87.06 93 ASN A C 1
ATOM 748 O O . ASN A 1 93 ? 3.153 2.435 -2.642 1.00 87.06 93 ASN A O 1
ATOM 752 N N . ARG A 1 94 ? 4.865 1.664 -3.901 1.00 90.25 94 ARG A N 1
ATOM 753 C CA . ARG A 1 94 ? 4.295 0.363 -4.221 1.00 90.25 94 ARG A CA 1
ATOM 754 C C . ARG A 1 94 ? 4.749 -0.666 -3.201 1.00 90.25 94 ARG A C 1
ATOM 756 O O . ARG A 1 94 ? 5.918 -0.713 -2.816 1.00 90.25 94 ARG A O 1
ATOM 763 N N . GLU A 1 95 ? 3.827 -1.537 -2.849 1.00 89.94 95 GLU A N 1
ATOM 764 C CA . GLU A 1 95 ? 4.031 -2.674 -1.973 1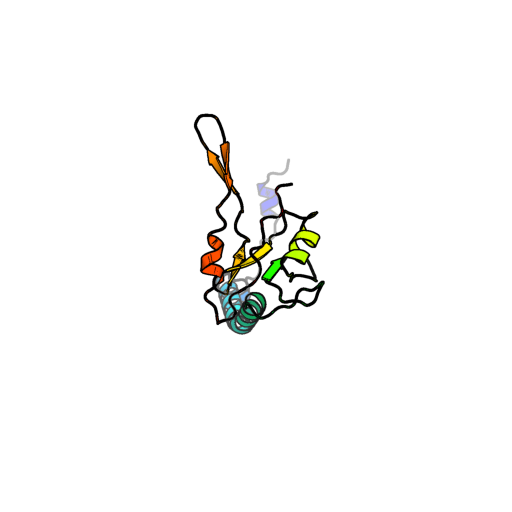.00 89.94 95 GLU A CA 1
ATOM 765 C C . GLU A 1 95 ? 3.609 -3.945 -2.707 1.00 89.94 95 GLU A C 1
ATOM 767 O O . GLU A 1 95 ? 2.636 -3.945 -3.463 1.00 89.94 95 GLU A O 1
ATOM 772 N N . CYS A 1 96 ? 4.324 -5.038 -2.488 1.00 87.00 96 CYS A N 1
ATOM 773 C CA . CYS A 1 96 ? 3.936 -6.362 -2.946 1.00 87.00 96 CYS A CA 1
ATOM 774 C C . CYS A 1 96 ? 3.751 -7.301 -1.756 1.00 87.00 96 CYS A C 1
ATOM 776 O O . CYS A 1 96 ? 4.129 -6.993 -0.626 1.00 87.00 96 CYS A O 1
ATOM 778 N N . VAL A 1 97 ? 3.120 -8.444 -2.008 1.00 80.62 97 VAL A N 1
ATOM 779 C CA . VAL A 1 97 ? 2.962 -9.478 -0.986 1.00 80.62 97 VAL A CA 1
ATOM 780 C C . VAL A 1 97 ? 4.255 -10.285 -0.879 1.00 80.62 97 VAL A C 1
ATOM 782 O O . VAL A 1 97 ? 4.575 -11.052 -1.786 1.00 80.62 97 VAL A O 1
ATOM 785 N N . ILE A 1 98 ? 4.957 -10.150 0.245 1.00 76.25 98 ILE A N 1
ATOM 786 C CA . ILE A 1 98 ? 6.151 -10.925 0.607 1.00 76.25 98 ILE A CA 1
ATOM 787 C C . ILE A 1 98 ? 5.855 -11.624 1.935 1.00 76.25 98 ILE A C 1
ATOM 789 O O . ILE A 1 98 ? 5.348 -11.005 2.865 1.00 76.25 98 ILE A O 1
ATOM 793 N N . HIS A 1 99 ? 6.070 -12.941 2.016 1.00 74.62 99 HIS A N 1
ATOM 794 C CA . HIS A 1 99 ? 5.762 -13.748 3.212 1.00 74.62 99 HIS A CA 1
ATOM 795 C C . HIS A 1 99 ? 4.342 -13.556 3.792 1.00 74.62 99 HIS A C 1
ATOM 797 O O . HIS A 1 99 ? 4.123 -13.714 4.993 1.00 74.62 99 HIS A O 1
ATOM 803 N N . GLY A 1 100 ? 3.362 -13.203 2.953 1.00 73.00 100 GLY A N 1
ATOM 804 C CA . GLY A 1 100 ? 1.987 -12.939 3.389 1.00 73.00 100 GLY A CA 1
ATOM 805 C C . GLY A 1 100 ? 1.749 -11.555 4.007 1.00 73.00 100 GLY A C 1
ATOM 806 O O . GLY A 1 100 ? 0.668 -11.327 4.547 1.00 73.00 100 GLY A O 1
ATOM 807 N N . PHE A 1 101 ? 2.704 -10.629 3.899 1.00 76.94 101 PHE A N 1
ATOM 808 C CA . PHE A 1 101 ? 2.589 -9.234 4.328 1.00 76.94 101 PHE A CA 1
ATOM 809 C C . PHE A 1 101 ? 2.798 -8.284 3.150 1.00 76.94 101 PHE A C 1
ATOM 811 O O . PHE A 1 101 ? 3.477 -8.623 2.183 1.00 76.94 101 PHE A O 1
ATOM 818 N N . PHE A 1 102 ? 2.205 -7.091 3.223 1.00 81.81 102 PHE A N 1
ATOM 819 C CA . PHE A 1 102 ? 2.554 -6.015 2.303 1.00 81.81 102 PHE A CA 1
ATOM 820 C C . PHE A 1 102 ? 3.90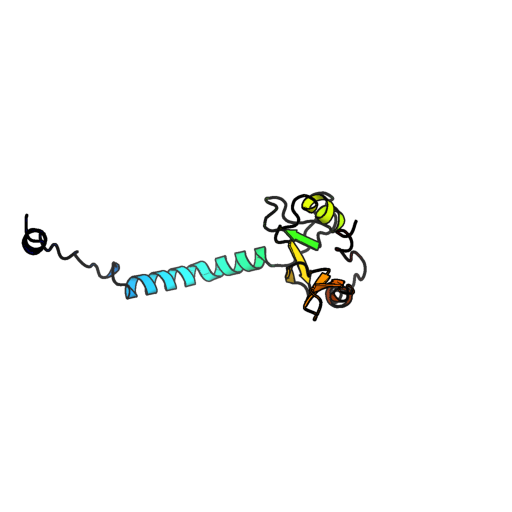7 -5.434 2.705 1.00 81.81 102 PHE A C 1
ATOM 822 O O . PHE A 1 102 ? 4.071 -4.922 3.811 1.00 81.81 102 PHE A O 1
ATOM 829 N N . GLU A 1 103 ? 4.865 -5.521 1.794 1.00 85.44 103 GLU A N 1
ATOM 830 C CA . GLU A 1 103 ? 6.205 -4.972 1.949 1.00 85.44 103 GLU A CA 1
ATOM 831 C C . GLU A 1 103 ? 6.550 -4.122 0.728 1.00 85.44 103 GLU A C 1
ATOM 833 O O . GLU A 1 103 ? 6.028 -4.350 -0.363 1.00 85.44 103 GLU A O 1
ATOM 838 N N . ALA A 1 104 ? 7.422 -3.126 0.902 1.00 86.25 104 ALA A N 1
ATOM 839 C CA . ALA A 1 104 ? 7.869 -2.284 -0.203 1.00 86.25 104 ALA A CA 1
ATOM 840 C C . ALA A 1 104 ? 8.433 -3.146 -1.341 1.00 86.25 104 ALA A C 1
ATOM 842 O O . ALA A 1 104 ? 9.198 -4.077 -1.088 1.00 86.25 104 ALA A O 1
ATOM 843 N N . VAL A 1 105 ? 8.077 -2.816 -2.588 1.00 83.62 105 VAL A N 1
ATOM 844 C CA . VAL A 1 105 ? 8.595 -3.542 -3.756 1.00 83.62 105 VAL A CA 1
ATOM 845 C C . VAL A 1 105 ? 10.129 -3.490 -3.731 1.00 83.62 105 VAL A C 1
ATOM 847 O O . VAL A 1 105 ? 10.689 -2.388 -3.770 1.00 83.62 105 VAL A O 1
ATOM 850 N N . PRO A 1 106 ? 10.821 -4.645 -3.664 1.00 76.25 106 PRO A N 1
ATOM 851 C CA . PRO A 1 106 ? 12.273 -4.668 -3.589 1.00 76.25 106 PRO A CA 1
ATOM 852 C C . PRO A 1 106 ? 12.907 -4.018 -4.824 1.00 76.25 106 PRO A C 1
ATOM 854 O O . PRO A 1 106 ? 12.365 -4.131 -5.930 1.00 76.25 106 PRO A O 1
ATOM 857 N N . PRO A 1 107 ? 14.059 -3.345 -4.670 1.00 71.06 107 PRO A N 1
ATOM 858 C CA . PRO A 1 107 ? 14.776 -2.795 -5.809 1.00 71.06 107 PRO A CA 1
ATOM 859 C C . PRO A 1 107 ? 15.222 -3.920 -6.749 1.00 71.06 107 PRO A C 1
ATOM 861 O O . PRO A 1 107 ? 15.610 -4.997 -6.315 1.00 71.06 107 PRO A O 1
ATOM 864 N N . THR A 1 108 ? 15.200 -3.664 -8.054 1.00 70.25 108 THR A N 1
ATOM 865 C CA . THR A 1 108 ? 15.714 -4.609 -9.063 1.00 70.25 108 THR A CA 1
ATOM 866 C C . THR A 1 108 ? 17.215 -4.482 -9.259 1.00 70.25 108 THR A C 1
ATOM 868 O O . THR A 1 108 ? 17.853 -5.392 -9.768 1.00 70.25 108 THR A O 1
ATOM 871 N N . SER A 1 109 ? 17.778 -3.351 -8.841 1.00 71.44 109 SER A N 1
ATOM 872 C CA . SER A 1 109 ? 19.182 -3.006 -8.999 1.00 71.44 109 SER A CA 1
ATOM 873 C C . SER A 1 109 ? 19.656 -2.192 -7.801 1.00 71.44 109 SER A C 1
ATOM 875 O O . SER A 1 109 ? 18.894 -1.392 -7.255 1.00 71.44 109 SER A O 1
ATOM 877 N N . TYR A 1 110 ? 20.923 -2.319 -7.435 1.00 73.81 110 TYR A N 1
ATOM 878 C CA . TYR A 1 110 ? 21.552 -1.517 -6.391 1.00 73.81 110 TYR A CA 1
ATOM 879 C C . TYR A 1 110 ? 22.909 -0.992 -6.862 1.00 73.81 110 TYR A C 1
ATOM 881 O O . TYR A 1 110 ? 23.573 -1.600 -7.697 1.00 73.81 110 TYR A O 1
ATOM 889 N N . ALA A 1 111 ? 23.325 0.163 -6.343 1.00 79.25 111 ALA A N 1
ATOM 890 C CA . ALA A 1 111 ? 24.608 0.766 -6.685 1.00 79.25 111 ALA A CA 1
ATOM 891 C C . ALA A 1 111 ? 25.648 0.467 -5.600 1.00 79.25 111 ALA A C 1
ATOM 893 O O . ALA A 1 111 ? 25.425 0.759 -4.424 1.00 79.25 111 ALA A O 1
ATOM 894 N N . ILE A 1 112 ? 26.798 -0.071 -5.999 1.00 83.12 112 ILE A N 1
ATOM 895 C CA . ILE A 1 112 ? 27.963 -0.252 -5.131 1.00 83.12 112 ILE A CA 1
ATOM 896 C C . ILE A 1 112 ? 28.975 0.843 -5.456 1.00 83.12 112 ILE A C 1
ATOM 898 O O . ILE A 1 112 ? 29.276 1.091 -6.624 1.00 83.12 112 ILE A O 1
ATOM 902 N N . LYS A 1 113 ? 29.500 1.510 -4.423 1.00 86.56 113 LYS A N 1
ATOM 903 C CA . LYS A 1 113 ? 30.625 2.434 -4.576 1.00 86.56 113 LYS A CA 1
ATOM 904 C C . LYS A 1 113 ? 31.922 1.636 -4.706 1.00 86.56 113 LYS A C 1
ATOM 906 O O . LYS A 1 113 ? 32.282 0.892 -3.798 1.00 86.56 113 LYS A O 1
ATOM 911 N N . GLU A 1 114 ? 32.624 1.849 -5.803 1.00 88.19 114 GLU A N 1
ATOM 912 C CA . GLU A 1 114 ? 33.948 1.315 -6.102 1.00 88.19 114 GLU A CA 1
ATOM 913 C C . GLU A 1 114 ? 34.974 2.459 -6.202 1.00 88.19 114 GLU A C 1
ATOM 915 O O . GLU A 1 114 ? 34.628 3.633 -6.046 1.00 88.19 114 GLU A O 1
ATOM 920 N N . GLU A 1 115 ? 36.247 2.129 -6.435 1.00 87.00 115 GLU A N 1
ATOM 921 C CA . GLU A 1 115 ? 37.336 3.117 -6.525 1.00 87.00 115 GLU A CA 1
ATOM 922 C C . GLU A 1 115 ? 37.112 4.138 -7.658 1.00 87.00 115 GLU A C 1
ATOM 924 O O . GLU A 1 115 ? 37.332 5.332 -7.454 1.00 87.00 115 GLU A O 1
ATOM 929 N N . ASP A 1 116 ? 36.565 3.692 -8.795 1.00 86.81 116 ASP A N 1
ATOM 930 C CA . ASP A 1 116 ? 36.353 4.513 -9.999 1.00 86.81 116 ASP A CA 1
ATOM 931 C C . ASP A 1 116 ? 34.938 5.119 -10.112 1.00 86.81 116 ASP A C 1
ATOM 933 O O . ASP A 1 116 ? 34.593 5.723 -11.131 1.00 86.81 116 ASP A O 1
ATOM 937 N N . GLY A 1 117 ? 34.086 4.972 -9.089 1.00 85.06 117 GLY A N 1
ATOM 938 C CA . GLY A 1 117 ? 32.728 5.527 -9.089 1.00 85.06 117 GLY A CA 1
ATOM 939 C C . GLY A 1 117 ? 31.672 4.578 -8.531 1.00 85.06 117 GLY A C 1
ATOM 940 O O . GLY A 1 117 ? 31.921 3.851 -7.579 1.00 85.06 117 GLY A O 1
ATOM 941 N N . TYR A 1 118 ? 30.463 4.613 -9.090 1.00 78.31 118 TYR A N 1
ATOM 942 C CA . TYR A 1 118 ? 29.382 3.698 -8.716 1.00 78.31 118 TYR A CA 1
ATOM 943 C C . TYR A 1 118 ? 29.139 2.695 -9.837 1.00 78.31 118 TYR A C 1
ATOM 945 O O . TYR A 1 118 ? 28.966 3.090 -10.990 1.00 78.31 118 TYR A O 1
ATOM 953 N N . ARG A 1 119 ? 29.077 1.408 -9.492 1.00 78.31 119 ARG A N 1
ATOM 954 C CA . ARG A 1 119 ? 28.646 0.346 -10.402 1.00 78.31 119 ARG A CA 1
ATOM 955 C C . ARG A 1 119 ? 27.245 -0.104 -10.018 1.00 78.31 119 ARG A C 1
ATOM 957 O O . ARG A 1 119 ? 26.968 -0.352 -8.846 1.00 78.31 119 ARG A O 1
ATOM 964 N 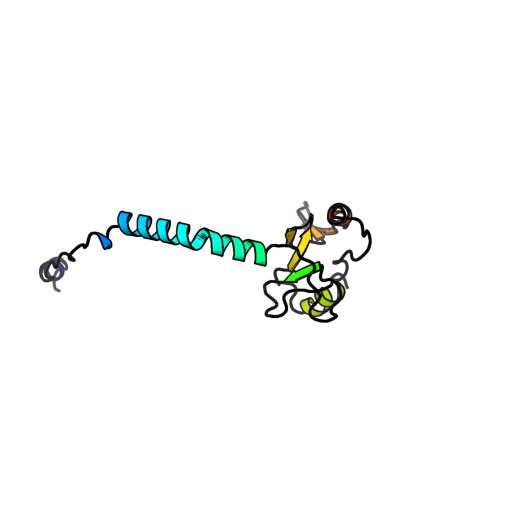N . ILE A 1 120 ? 26.360 -0.182 -11.006 1.00 74.81 120 ILE A N 1
ATOM 965 C CA . ILE A 1 120 ? 25.010 -0.718 -10.828 1.00 74.81 120 ILE A CA 1
ATOM 966 C C . ILE A 1 120 ? 25.091 -2.237 -10.958 1.00 74.81 120 ILE A C 1
ATOM 968 O O . ILE A 1 120 ? 25.657 -2.755 -11.920 1.00 74.81 120 ILE A O 1
ATOM 972 N N . HIS A 1 121 ? 24.539 -2.930 -9.973 1.00 70.50 121 HIS A N 1
ATOM 973 C CA . HIS A 1 121 ? 24.373 -4.371 -9.956 1.00 70.50 121 HIS A CA 1
ATOM 974 C C . HIS A 1 121 ? 22.888 -4.682 -10.039 1.00 70.50 121 HIS A C 1
ATOM 976 O O . HIS A 1 121 ? 22.103 -4.180 -9.236 1.00 70.50 121 HIS A O 1
ATOM 982 N N . GLU A 1 122 ? 22.516 -5.529 -10.988 1.00 73.62 122 GLU A N 1
ATOM 983 C CA . GLU A 1 122 ? 21.181 -6.109 -11.020 1.00 73.62 122 GLU A CA 1
ATOM 984 C C . GLU A 1 122 ? 21.074 -7.140 -9.897 1.00 73.62 122 GLU A C 1
ATOM 986 O O . GLU A 1 122 ? 21.953 -7.988 -9.714 1.00 73.62 122 GLU A O 1
ATOM 991 N N . GLN A 1 123 ? 20.002 -7.060 -9.121 1.00 62.16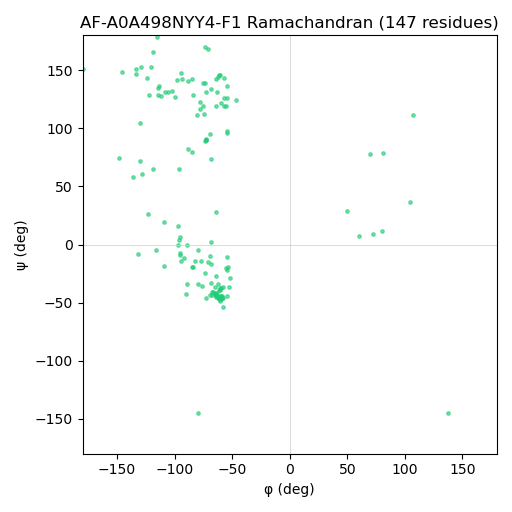 123 GLN A N 1
ATOM 992 C CA . GLN A 1 123 ? 19.656 -8.106 -8.185 1.00 62.16 123 GLN A CA 1
ATOM 993 C C . GLN A 1 123 ? 19.093 -9.259 -9.021 1.00 62.16 123 GLN A C 1
ATOM 995 O O . GLN A 1 123 ? 18.016 -9.142 -9.612 1.00 62.16 123 GLN A O 1
ATOM 1000 N N . ASP A 1 124 ? 19.821 -10.384 -9.081 1.00 51.06 124 ASP A N 1
ATOM 1001 C CA . ASP A 1 124 ? 19.220 -11.662 -9.466 1.00 51.06 124 ASP A CA 1
ATOM 1002 C C . ASP A 1 124 ? 17.937 -11.758 -8.664 1.00 51.06 124 ASP A C 1
ATOM 1004 O O . ASP A 1 124 ? 17.985 -11.583 -7.447 1.00 51.06 124 ASP A O 1
ATOM 1008 N N . GLY A 1 125 ? 16.799 -11.942 -9.328 1.00 49.72 125 GLY A N 1
ATOM 1009 C CA . GLY A 1 125 ? 15.485 -11.770 -8.720 1.00 49.72 125 GLY A CA 1
ATOM 1010 C C . GLY A 1 125 ? 15.171 -12.746 -7.584 1.00 49.72 125 GLY A C 1
ATOM 1011 O O . GLY A 1 125 ? 14.013 -13.049 -7.417 1.00 49.72 125 GLY A O 1
ATOM 1012 N N . SER A 1 126 ? 16.130 -13.285 -6.826 1.00 37.56 126 SER A N 1
ATOM 1013 C CA . SER A 1 126 ? 16.076 -14.279 -5.750 1.00 37.56 126 SER A CA 1
ATOM 1014 C C . SER A 1 126 ? 15.130 -13.969 -4.586 1.00 37.56 126 SER A C 1
ATOM 1016 O O . SER A 1 126 ? 14.788 -14.900 -3.864 1.00 37.56 126 SER A O 1
ATOM 1018 N N . CYS A 1 127 ? 14.573 -12.754 -4.486 1.00 41.91 127 CYS A N 1
ATOM 1019 C CA . CYS A 1 127 ? 13.306 -12.537 -3.764 1.00 41.91 127 CYS A CA 1
ATOM 1020 C C . CYS A 1 127 ? 12.181 -13.483 -4.282 1.00 41.91 127 CYS A C 1
ATOM 1022 O O . CYS A 1 127 ? 11.230 -13.805 -3.582 1.00 41.91 127 CYS A O 1
ATOM 1024 N N . THR A 1 128 ? 12.359 -14.030 -5.490 1.00 42.78 128 THR A N 1
ATOM 1025 C CA . THR A 1 128 ? 11.568 -15.061 -6.186 1.00 42.78 128 THR A CA 1
ATOM 1026 C C . THR A 1 128 ? 11.355 -16.377 -5.449 1.00 42.78 128 THR A C 1
ATOM 1028 O O . THR A 1 128 ? 10.435 -17.092 -5.840 1.00 42.78 128 THR A O 1
ATOM 1031 N N . LYS A 1 129 ? 12.161 -16.751 -4.447 1.00 36.31 129 LYS A N 1
ATOM 1032 C CA . LYS A 1 129 ? 11.943 -18.026 -3.736 1.00 36.31 129 LYS A CA 1
ATOM 1033 C C . LYS A 1 129 ? 11.012 -17.894 -2.538 1.00 36.31 129 LYS A C 1
ATOM 1035 O O . LYS A 1 129 ? 10.207 -18.793 -2.319 1.00 36.31 129 LYS A O 1
ATOM 1040 N N . ASP A 1 130 ? 11.051 -16.766 -1.838 1.00 35.34 130 ASP A N 1
ATOM 1041 C CA . ASP A 1 130 ? 10.343 -16.647 -0.564 1.00 35.34 130 ASP A CA 1
ATOM 1042 C C . ASP A 1 130 ? 8.940 -16.018 -0.695 1.00 35.34 130 ASP A C 1
ATOM 1044 O O . ASP A 1 130 ? 8.107 -16.131 0.203 1.00 35.34 130 ASP A O 1
ATOM 1048 N N . CYS A 1 131 ? 8.589 -15.479 -1.871 1.00 39.12 131 CYS A N 1
ATOM 1049 C CA . CYS A 1 131 ? 7.200 -15.127 -2.210 1.00 39.12 131 CYS A CA 1
ATOM 1050 C C . CYS A 1 131 ? 6.269 -16.353 -2.388 1.00 39.12 131 CYS A C 1
ATOM 1052 O O . CYS A 1 131 ? 5.106 -16.184 -2.754 1.00 39.12 131 CYS A O 1
ATOM 1054 N N . VAL A 1 132 ? 6.761 -17.585 -2.184 1.00 39.66 132 VAL A N 1
ATOM 1055 C CA . VAL A 1 132 ? 6.113 -18.828 -2.652 1.00 39.66 132 VAL A CA 1
ATOM 1056 C C . VAL A 1 132 ? 5.508 -19.690 -1.534 1.00 39.66 132 VAL A C 1
ATOM 1058 O O . VAL A 1 132 ? 4.624 -20.503 -1.808 1.00 39.66 132 VAL A O 1
ATOM 1061 N N . GLU A 1 133 ? 5.883 -19.530 -0.266 1.00 34.25 133 GLU A N 1
ATOM 1062 C CA . GLU A 1 133 ? 5.455 -20.480 0.776 1.00 34.25 133 GLU A CA 1
ATOM 1063 C C . GLU A 1 133 ? 4.220 -20.013 1.559 1.00 34.25 133 GLU A C 1
ATOM 1065 O O . GLU A 1 133 ? 4.242 -19.777 2.762 1.00 34.25 133 GLU A O 1
ATOM 1070 N N . GLY A 1 134 ? 3.096 -19.911 0.846 1.00 34.31 134 GLY A N 1
ATOM 1071 C CA . GLY A 1 134 ? 1.783 -19.622 1.418 1.00 34.31 134 GLY A CA 1
ATOM 1072 C C . GLY A 1 134 ? 0.653 -20.290 0.637 1.00 34.31 134 GLY A C 1
ATOM 1073 O O . GLY A 1 134 ? -0.089 -19.622 -0.070 1.00 34.31 134 GLY A O 1
ATOM 1074 N N . ASN A 1 135 ? 0.507 -21.609 0.805 1.00 34.25 135 ASN A N 1
ATOM 1075 C CA . ASN A 1 135 ? -0.611 -22.446 0.334 1.00 34.25 135 ASN A CA 1
ATOM 1076 C C . ASN A 1 135 ? -0.741 -22.672 -1.191 1.00 34.25 135 ASN A C 1
ATOM 1078 O O . ASN A 1 135 ? -1.656 -22.183 -1.846 1.00 34.25 135 ASN A O 1
ATOM 1082 N N . GLY A 1 136 ? 0.093 -23.569 -1.727 1.00 34.47 136 GLY A N 1
ATOM 1083 C CA . GLY A 1 136 ? -0.389 -24.635 -2.623 1.00 34.47 136 GLY A CA 1
ATOM 1084 C C . GLY A 1 136 ? -0.835 -24.291 -4.051 1.00 34.47 136 GLY A C 1
ATOM 1085 O O . GLY A 1 136 ? -1.337 -25.181 -4.730 1.00 34.47 136 GLY A O 1
ATOM 1086 N N . LEU A 1 137 ? -0.629 -23.071 -4.547 1.00 31.61 137 LEU A N 1
ATOM 1087 C CA . LEU A 1 137 ? -0.804 -22.732 -5.966 1.00 31.61 137 LEU A CA 1
ATOM 1088 C C . LEU A 1 137 ? 0.442 -22.002 -6.468 1.00 31.61 137 LEU A C 1
ATOM 1090 O O . LEU A 1 137 ? 0.460 -20.794 -6.684 1.00 31.61 137 LEU A O 1
ATOM 1094 N N . ALA A 1 138 ? 1.516 -22.778 -6.600 1.00 34.03 138 ALA A N 1
ATOM 1095 C CA . ALA A 1 138 ? 2.773 -22.349 -7.182 1.00 34.03 138 ALA A CA 1
ATOM 1096 C C . ALA A 1 138 ? 2.590 -22.126 -8.684 1.00 34.03 138 ALA A C 1
ATOM 1098 O O . ALA A 1 138 ? 2.668 -23.072 -9.461 1.00 34.03 138 ALA A O 1
ATOM 1099 N N . GLN A 1 139 ? 2.329 -20.885 -9.072 1.00 36.69 139 GLN A N 1
ATOM 1100 C CA . GLN A 1 139 ? 2.754 -20.272 -10.327 1.00 36.69 139 GLN A CA 1
ATOM 1101 C C . GLN A 1 139 ? 2.243 -18.826 -10.340 1.00 36.69 139 GLN A C 1
ATOM 1103 O O . GLN A 1 139 ? 1.190 -18.526 -9.788 1.00 36.69 139 GLN A O 1
ATOM 1108 N N . TYR A 1 140 ? 2.990 -17.974 -11.038 1.00 37.09 140 TYR A N 1
ATOM 1109 C CA . TYR A 1 140 ? 2.582 -16.684 -11.602 1.00 37.09 140 TYR A CA 1
ATOM 1110 C C . TYR A 1 140 ? 3.108 -15.402 -10.930 1.00 37.09 140 TYR A C 1
ATOM 1112 O O . TYR A 1 140 ? 2.689 -14.972 -9.863 1.00 37.09 140 TYR A O 1
ATOM 1120 N N . LEU A 1 141 ? 3.972 -14.767 -11.735 1.00 36.19 141 LEU A N 1
ATOM 1121 C CA . LEU A 1 141 ? 4.351 -13.358 -11.813 1.00 36.19 141 LEU A CA 1
ATOM 1122 C C . LEU A 1 141 ? 5.389 -12.822 -10.816 1.00 36.19 141 LEU A C 1
ATOM 1124 O O . LEU A 1 141 ? 5.121 -12.046 -9.906 1.00 36.19 141 LEU A O 1
ATOM 1128 N N . CYS A 1 142 ? 6.637 -13.144 -11.165 1.00 44.50 142 CYS A N 1
ATOM 1129 C CA . CYS A 1 142 ? 7.805 -12.279 -11.032 1.00 44.50 142 CYS A CA 1
ATOM 1130 C C . CYS A 1 142 ? 7.540 -10.942 -11.752 1.00 44.50 142 CYS A C 1
ATOM 1132 O O . CYS A 1 142 ? 7.640 -10.841 -12.975 1.00 44.50 142 CYS A O 1
ATOM 1134 N N . ILE A 1 143 ? 7.133 -9.928 -10.998 1.00 43.62 143 ILE A N 1
ATOM 1135 C CA . ILE A 1 143 ? 6.975 -8.558 -11.490 1.00 43.62 143 ILE A CA 1
ATOM 1136 C C . ILE A 1 143 ? 8.288 -7.844 -11.197 1.00 43.62 143 ILE A C 1
ATOM 1138 O O . ILE A 1 143 ? 8.891 -8.097 -10.162 1.00 43.62 143 ILE A O 1
ATOM 1142 N N . CYS A 1 144 ? 8.703 -6.972 -12.116 1.00 38.03 144 CYS A N 1
ATOM 1143 C CA . CYS A 1 144 ? 9.899 -6.120 -12.064 1.00 38.03 144 CYS A CA 1
ATOM 1144 C C . CYS A 1 144 ? 11.103 -6.545 -12.929 1.00 38.03 144 CYS A C 1
ATOM 1146 O O . CYS A 1 144 ? 12.240 -6.264 -12.586 1.00 38.03 144 CYS A O 1
ATOM 1148 N N . ARG A 1 145 ? 10.873 -7.083 -14.136 1.00 37.56 145 ARG A N 1
ATOM 1149 C CA . ARG A 1 145 ? 11.846 -6.968 -15.252 1.00 37.56 145 ARG A CA 1
ATOM 1150 C C . ARG A 1 145 ? 11.540 -5.832 -16.249 1.00 37.56 145 ARG A C 1
ATOM 1152 O O . ARG A 1 145 ? 12.078 -5.832 -17.345 1.00 37.56 145 ARG A O 1
ATOM 1159 N N . TYR A 1 146 ? 10.686 -4.864 -15.906 1.00 39.56 146 TYR A N 1
ATOM 1160 C CA . TYR A 1 146 ? 10.086 -3.954 -16.903 1.00 39.56 146 TYR A CA 1
ATOM 1161 C C . TYR A 1 146 ? 10.558 -2.487 -16.890 1.00 39.56 146 TYR A C 1
ATOM 1163 O O . TYR A 1 146 ? 9.872 -1.638 -17.454 1.00 39.56 146 TYR A O 1
ATOM 1171 N N . TYR A 1 147 ? 11.711 -2.159 -16.299 1.00 38.00 147 TYR A N 1
ATOM 1172 C CA . TYR A 1 147 ? 12.244 -0.780 -16.335 1.00 38.00 147 TYR A CA 1
ATOM 1173 C C . TYR A 1 147 ? 13.653 -0.659 -16.935 1.00 38.00 147 TYR A C 1
ATOM 1175 O O . TYR A 1 147 ? 14.365 0.292 -16.630 1.00 38.00 147 TYR A O 1
ATOM 1183 N N . ALA A 1 148 ? 14.040 -1.591 -17.807 1.00 31.31 148 ALA A N 1
ATOM 1184 C CA . ALA A 1 148 ? 15.299 -1.532 -18.548 1.00 31.31 148 ALA A CA 1
ATOM 1185 C C . ALA A 1 148 ? 15.069 -1.707 -20.058 1.00 31.31 148 ALA A C 1
ATOM 1187 O O . ALA A 1 148 ? 15.575 -2.657 -20.642 1.00 31.31 148 ALA A O 1
ATOM 1188 N N . GLU A 1 149 ? 14.295 -0.802 -20.667 1.00 32.28 149 GLU A N 1
ATOM 1189 C CA . GLU A 1 149 ? 14.361 -0.481 -22.106 1.00 32.28 149 GLU A CA 1
ATOM 1190 C C . GLU A 1 149 ? 14.125 1.018 -22.330 1.00 32.28 149 GLU A C 1
ATOM 1192 O O . GLU A 1 149 ? 13.093 1.540 -21.838 1.00 32.28 149 GLU A O 1
#

Organism: Labeo rohita (NCBI:txid84645)

Sequence (149 aa):
MERLSDILASYPSVEPQRSSASSWSFQQQKASDRWKEARRDHLKCLIAKEAVGHPLCWLCHERAVIRCTECLPEECFCGECDVSRHKKQPLHNRECVIHGFFEAVPPTSYAIKEEDGYRIHEQDGSCTKDCVEGNGLAQYLCICRYYAE

Mean predicted aligned error: 14.34 Å